Protein AF-A0AB36B0W1-F1 (afdb_monomer_lite)

Sequence (107 aa):
MTRNEVLDKQLSKYGKYGYTRLKISGLIKDGENHGFSYTMIYNGLRMALSNATGEHEYFSLQDMMEITGETQDELIARIEDSREELRKNGEDPDDYFVQVTPKELRS

Organism: Clostridium innocuum (NCBI:txid1522)

pLDDT: mean 92.64, std 7.9, range [53.16, 98.44]

Foldseek 3Di:
DDLVVLLVLCCVPCVVVVCDSVNLNVQSVVCVVVVHDSLLSSLVCCVVRCVVPVPDADADLVSVCSNPVDDSVVVVVVLVVVCVVCVVVVHHSCVPDPDDDPVVNSD

Secondary structure (DSSP, 8-state):
--HHHHHHHHHHHHGGGT--HHHHHHHHHHHHHTT--HHHHHHHHHHHHHHHHT------HHHHHHHH---HHHHHHHHHHHHHHHHHTT--GGGTS----TTGGG-

Structure (mmCIF, N/CA/C/O backbone):
data_AF-A0AB36B0W1-F1
#
_entry.id   AF-A0AB36B0W1-F1
#
loop_
_atom_site.group_PDB
_atom_site.id
_atom_site.type_symbol
_atom_site.label_atom_id
_atom_site.label_alt_id
_atom_site.label_comp_id
_atom_site.label_asym_id
_atom_site.label_entity_id
_atom_site.label_seq_id
_atom_site.pdbx_PDB_ins_code
_atom_site.Cartn_x
_atom_site.Cartn_y
_atom_site.Cartn_z
_atom_site.occupancy
_atom_site.B_iso_or_equiv
_atom_site.auth_seq_id
_atom_site.auth_comp_id
_atom_site.auth_asym_id
_atom_site.auth_atom_id
_atom_site.pdbx_PDB_model_num
ATOM 1 N N . MET A 1 1 ? 2.441 10.215 7.088 1.00 87.62 1 MET A N 1
ATOM 2 C CA . MET A 1 1 ? 1.060 9.823 7.444 1.00 87.62 1 MET A CA 1
ATOM 3 C C . MET A 1 1 ? 0.938 9.671 8.954 1.00 87.62 1 MET A C 1
ATOM 5 O O . MET A 1 1 ? 1.949 9.447 9.611 1.00 87.62 1 MET A O 1
ATOM 9 N N . THR A 1 2 ? -0.268 9.785 9.503 1.00 96.62 2 THR A N 1
ATOM 10 C CA . THR A 1 2 ? -0.590 9.508 10.910 1.00 96.62 2 THR A CA 1
ATOM 11 C C . THR A 1 2 ? -1.347 8.191 11.049 1.00 96.62 2 THR A C 1
ATOM 13 O O . THR A 1 2 ? -1.963 7.708 10.100 1.00 96.62 2 THR A O 1
ATOM 16 N N . ARG A 1 3 ? -1.376 7.640 12.264 1.00 97.19 3 ARG A N 1
ATOM 17 C CA . ARG A 1 3 ? -2.148 6.440 12.603 1.00 97.19 3 ARG A CA 1
ATOM 18 C C . ARG A 1 3 ? -3.606 6.489 12.140 1.00 97.19 3 ARG A C 1
ATOM 20 O O . ARG A 1 3 ? -4.114 5.521 11.579 1.00 97.19 3 ARG A O 1
ATOM 27 N N . ASN A 1 4 ? -4.278 7.615 12.390 1.00 97.69 4 ASN A N 1
ATOM 28 C CA . ASN A 1 4 ? -5.692 7.782 12.056 1.00 97.69 4 ASN A CA 1
ATOM 29 C C . ASN A 1 4 ? -5.895 7.883 10.544 1.00 97.69 4 ASN A C 1
ATOM 31 O O . ASN A 1 4 ? -6.824 7.276 10.029 1.00 97.69 4 ASN A O 1
ATOM 35 N N . GLU A 1 5 ? -4.983 8.545 9.825 1.00 97.12 5 GLU A N 1
ATOM 36 C CA . GLU A 1 5 ? -5.030 8.581 8.360 1.00 97.12 5 GLU A CA 1
ATOM 37 C C . GLU A 1 5 ? -4.922 7.180 7.752 1.00 97.12 5 GLU A C 1
ATOM 39 O O . GLU A 1 5 ? -5.666 6.868 6.827 1.00 97.12 5 GLU A O 1
ATOM 44 N N . VAL A 1 6 ? -4.032 6.323 8.270 1.00 96.75 6 VAL A N 1
ATOM 45 C CA . VAL A 1 6 ? -3.935 4.926 7.812 1.00 96.75 6 VAL A CA 1
ATOM 46 C C . VAL A 1 6 ? -5.242 4.190 8.094 1.00 96.75 6 VAL A C 1
ATOM 48 O O . VAL A 1 6 ? -5.816 3.580 7.196 1.00 96.75 6 VAL A O 1
ATOM 51 N N . LEU A 1 7 ? -5.740 4.270 9.327 1.00 98.06 7 LEU A N 1
ATOM 52 C CA . LEU A 1 7 ? -6.951 3.567 9.742 1.00 98.06 7 LEU A CA 1
ATOM 53 C C . LEU A 1 7 ? -8.175 3.978 8.918 1.00 98.06 7 LEU A C 1
ATOM 55 O O . LEU A 1 7 ? -8.904 3.109 8.442 1.00 98.06 7 LEU A O 1
ATOM 59 N N . ASP A 1 8 ? -8.391 5.278 8.735 1.00 97.56 8 ASP A N 1
ATOM 60 C CA . ASP A 1 8 ? -9.564 5.797 8.038 1.00 97.56 8 ASP A CA 1
ATOM 61 C C . ASP A 1 8 ? -9.504 5.493 6.534 1.00 97.56 8 ASP A C 1
ATOM 63 O O . ASP A 1 8 ? -10.509 5.062 5.966 1.00 97.56 8 ASP A O 1
ATOM 67 N N . LYS A 1 9 ? -8.327 5.607 5.899 1.00 95.56 9 LYS A N 1
ATOM 68 C CA . LYS A 1 9 ? -8.151 5.221 4.488 1.00 95.56 9 LYS A CA 1
ATOM 69 C C . LYS A 1 9 ? -8.386 3.725 4.269 1.00 95.56 9 LYS A C 1
ATOM 71 O O . LYS A 1 9 ? -9.161 3.355 3.388 1.00 95.56 9 LYS A O 1
ATOM 76 N N . GLN A 1 10 ? -7.793 2.868 5.103 1.00 96.25 10 GLN A N 1
ATOM 77 C CA . GLN A 1 10 ? -7.962 1.419 4.966 1.00 96.25 10 GLN A CA 1
ATOM 78 C C . GLN A 1 10 ? -9.400 0.982 5.254 1.00 96.25 10 GLN A C 1
ATOM 80 O O . GLN A 1 10 ? -9.921 0.11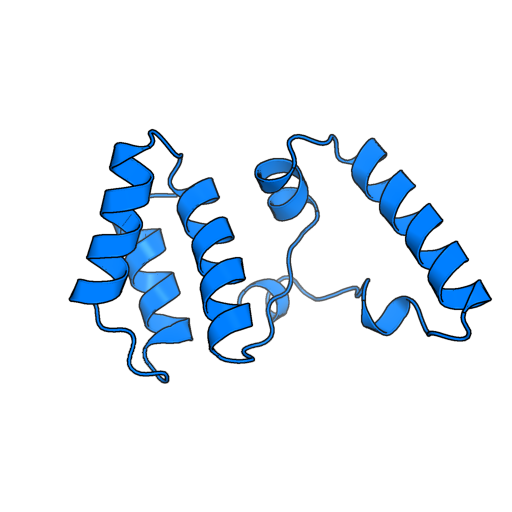0 4.561 1.00 96.25 10 GLN A O 1
ATOM 85 N N . LEU A 1 11 ? -10.077 1.601 6.226 1.00 96.88 11 LEU A N 1
ATOM 86 C CA . LEU A 1 11 ? -11.496 1.338 6.476 1.00 96.88 11 LEU A CA 1
ATOM 87 C C . LEU A 1 11 ? -12.378 1.772 5.312 1.00 96.88 11 LEU A C 1
ATOM 89 O O . LEU A 1 11 ? -13.278 1.027 4.934 1.00 96.88 11 LEU A O 1
ATOM 93 N N . SER A 1 12 ? -12.117 2.951 4.744 1.00 95.56 12 SER A N 1
ATOM 94 C CA . SER A 1 12 ? -12.887 3.465 3.613 1.00 95.56 12 SER A CA 1
ATOM 95 C C . SER A 1 12 ? -12.833 2.520 2.414 1.00 95.56 12 SER A C 1
ATOM 97 O O . SER A 1 12 ? -13.854 2.319 1.760 1.00 95.56 12 SER A O 1
ATOM 99 N N . LYS A 1 13 ? -11.665 1.932 2.127 1.00 94.38 13 LYS A N 1
ATOM 100 C CA . LYS A 1 13 ? -11.484 1.060 0.959 1.00 94.38 13 LYS A CA 1
ATOM 101 C C . LYS A 1 13 ? -11.878 -0.390 1.238 1.00 94.38 13 LYS A C 1
ATOM 103 O O . LYS A 1 13 ? -12.655 -0.977 0.488 1.00 94.38 13 LYS A O 1
ATOM 108 N N . TYR A 1 14 ? -11.411 -0.958 2.350 1.00 96.19 14 TYR A N 1
ATOM 109 C CA . TYR A 1 14 ? -11.544 -2.390 2.635 1.00 96.19 14 TYR A CA 1
ATOM 110 C C . TYR A 1 14 ? -12.698 -2.752 3.576 1.00 96.19 14 TYR A C 1
ATOM 112 O O . TYR A 1 14 ? -13.007 -3.933 3.746 1.00 96.19 14 TYR A O 1
ATOM 120 N N . GLY A 1 15 ? -13.389 -1.770 4.163 1.00 95.44 15 GLY A N 1
ATOM 121 C CA . GLY A 1 15 ? -14.526 -2.014 5.055 1.00 95.44 15 GLY A CA 1
ATOM 122 C C . GLY A 1 15 ? -15.647 -2.827 4.399 1.00 95.44 15 GLY A C 1
ATOM 123 O O . GLY A 1 15 ? -16.231 -3.697 5.047 1.00 95.44 15 GLY A O 1
ATOM 124 N N . LYS A 1 16 ? -15.878 -2.633 3.090 1.00 95.56 16 LYS A N 1
ATOM 125 C CA . LYS A 1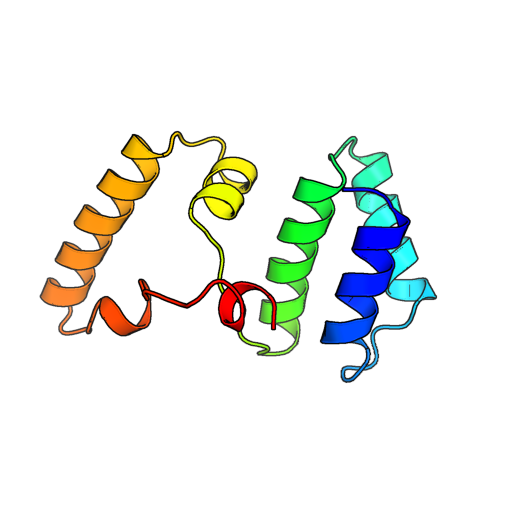 16 ? -16.850 -3.403 2.289 1.00 95.56 16 LYS A CA 1
ATOM 126 C C . LYS A 1 16 ? -16.561 -4.912 2.235 1.00 95.56 16 LYS A C 1
ATOM 128 O O . LYS A 1 16 ? -17.478 -5.687 1.996 1.00 95.56 16 LYS A O 1
ATOM 133 N N . TYR A 1 17 ? -15.327 -5.332 2.522 1.00 96.19 17 TYR A N 1
ATOM 134 C CA . TYR A 1 17 ? -14.915 -6.741 2.593 1.00 96.19 17 TYR A CA 1
ATOM 135 C C . TYR A 1 17 ? -14.951 -7.317 4.019 1.00 96.19 17 TYR A C 1
ATOM 137 O O . TYR A 1 17 ? -14.404 -8.387 4.277 1.00 96.19 17 TYR A O 1
ATOM 145 N N . GLY A 1 18 ? -15.557 -6.610 4.979 1.00 95.62 18 GLY A N 1
ATOM 146 C CA . GLY A 1 18 ? -15.667 -7.064 6.369 1.00 95.62 18 GLY A CA 1
ATOM 147 C C . GLY A 1 18 ? -14.450 -6.744 7.244 1.00 95.62 18 GLY A C 1
ATOM 148 O O . GLY A 1 18 ? -14.369 -7.214 8.382 1.00 95.62 18 GLY A O 1
ATOM 149 N N . TYR A 1 19 ? -13.504 -5.926 6.767 1.00 96.75 19 TYR A N 1
ATOM 150 C CA . TYR A 1 19 ? -12.417 -5.428 7.610 1.00 96.75 19 TYR A CA 1
ATOM 151 C C . TYR A 1 19 ? -12.937 -4.367 8.577 1.00 96.75 19 TYR A C 1
ATOM 153 O O . TYR A 1 19 ? -13.240 -3.234 8.211 1.00 96.75 19 TYR A O 1
ATOM 161 N N . THR A 1 20 ? -13.039 -4.750 9.847 1.00 97.81 20 THR A N 1
ATOM 162 C CA . THR A 1 20 ? -13.525 -3.869 10.908 1.00 97.81 20 THR A CA 1
ATOM 163 C C . THR A 1 20 ? -12.442 -2.905 11.387 1.00 97.81 20 THR A C 1
ATOM 165 O O . THR A 1 20 ? -11.241 -3.166 11.256 1.00 97.81 20 THR A O 1
ATOM 168 N N . ARG A 1 21 ? -12.865 -1.814 12.044 1.00 97.81 21 ARG A N 1
ATOM 169 C CA . ARG A 1 21 ? -11.949 -0.863 12.700 1.00 97.81 21 ARG A CA 1
ATOM 170 C C . ARG A 1 21 ? -11.020 -1.570 13.683 1.00 97.81 21 ARG A C 1
ATOM 172 O O . ARG A 1 21 ? -9.842 -1.238 13.736 1.00 97.81 21 ARG A O 1
ATOM 179 N N . LEU A 1 22 ? -11.532 -2.561 14.417 1.00 98.12 22 LEU A N 1
ATOM 180 C CA . LEU A 1 22 ? -10.736 -3.357 15.350 1.00 98.12 22 LEU A CA 1
ATOM 181 C C . LEU A 1 22 ? -9.644 -4.151 14.623 1.00 98.12 22 LEU A C 1
ATOM 183 O O . LEU A 1 22 ? -8.486 -4.084 15.026 1.00 98.12 22 LEU A O 1
ATOM 187 N N . LYS A 1 23 ? -9.991 -4.850 13.533 1.00 97.31 23 LYS A N 1
ATOM 188 C CA . LYS A 1 23 ? -9.033 -5.656 12.763 1.00 97.31 23 LYS A CA 1
ATOM 189 C C . LYS A 1 23 ? -7.933 -4.788 12.151 1.00 97.31 23 LYS A C 1
ATOM 191 O O . LYS A 1 23 ? -6.759 -5.076 12.349 1.00 97.31 23 LYS A O 1
ATOM 196 N N . ILE A 1 24 ? -8.298 -3.696 11.477 1.00 98.00 24 ILE A N 1
ATOM 197 C CA . ILE A 1 24 ? -7.318 -2.783 10.864 1.00 98.00 24 ILE A CA 1
ATOM 198 C C . ILE A 1 24 ? -6.459 -2.106 11.938 1.00 98.00 24 ILE A C 1
ATOM 200 O O . ILE A 1 24 ? -5.243 -2.036 11.794 1.00 98.00 24 ILE A O 1
ATOM 204 N N . SER A 1 25 ? -7.055 -1.662 13.048 1.00 98.19 25 SER A N 1
ATOM 205 C CA . SER A 1 25 ? -6.297 -1.084 14.161 1.00 98.19 25 SER A CA 1
ATOM 206 C C . SER A 1 25 ? -5.301 -2.076 14.772 1.00 98.19 25 SER A C 1
ATOM 208 O O . SER A 1 25 ? -4.247 -1.645 15.233 1.00 98.19 25 SER A O 1
ATOM 210 N N . GLY A 1 26 ? -5.628 -3.373 14.803 1.00 98.25 26 GLY A N 1
ATOM 211 C CA . GLY A 1 26 ? -4.707 -4.429 15.226 1.00 98.25 26 GLY A CA 1
ATOM 212 C C . GLY A 1 26 ? -3.507 -4.547 14.290 1.00 98.25 26 GLY A C 1
ATOM 213 O O . GLY A 1 26 ? -2.375 -4.480 14.748 1.00 98.25 26 GLY A O 1
ATOM 214 N N . LEU A 1 27 ? -3.749 -4.593 12.978 1.00 97.75 27 LEU A N 1
ATOM 215 C CA . LEU A 1 27 ? -2.678 -4.667 11.978 1.00 97.75 27 LEU A CA 1
ATOM 216 C C . LEU A 1 27 ? -1.763 -3.430 11.993 1.00 97.75 27 LEU A C 1
ATOM 218 O O . LEU A 1 27 ? -0.549 -3.553 11.854 1.00 97.75 27 LEU A O 1
ATOM 222 N N . ILE A 1 28 ? -2.328 -2.235 12.201 1.00 98.25 28 ILE A N 1
ATOM 223 C CA . ILE A 1 28 ? -1.533 -1.009 12.366 1.00 98.25 28 ILE A CA 1
ATOM 224 C C . ILE A 1 28 ? -0.649 -1.114 13.611 1.00 98.25 28 ILE A C 1
ATOM 226 O O . ILE A 1 28 ? 0.535 -0.801 13.539 1.00 98.25 28 ILE A O 1
ATOM 230 N N . LYS A 1 29 ? -1.202 -1.600 14.730 1.00 98.44 29 LYS A N 1
ATOM 231 C CA . LYS A 1 29 ? -0.447 -1.800 15.971 1.00 98.44 29 LYS A CA 1
ATOM 232 C C . LYS A 1 29 ? 0.695 -2.803 15.792 1.00 98.44 29 LYS A C 1
ATOM 234 O O . LYS A 1 29 ? 1.777 -2.589 16.326 1.00 98.44 29 LYS A O 1
ATOM 239 N N . ASP A 1 30 ? 0.486 -3.868 15.026 1.00 97.88 30 ASP A N 1
ATOM 240 C CA . ASP A 1 30 ? 1.553 -4.824 14.724 1.00 97.88 30 ASP A CA 1
ATOM 241 C C . ASP A 1 30 ? 2.679 -4.168 13.918 1.00 97.88 30 ASP A C 1
ATOM 243 O O . ASP A 1 30 ? 3.849 -4.384 14.220 1.00 97.88 30 ASP A O 1
ATOM 247 N N . GLY A 1 31 ? 2.353 -3.308 12.950 1.00 96.62 31 GLY A N 1
ATOM 248 C CA . GLY A 1 31 ? 3.350 -2.510 12.234 1.00 96.62 31 GLY A CA 1
ATOM 249 C C . GLY A 1 31 ? 4.106 -1.527 13.138 1.00 96.62 31 GLY A C 1
ATOM 250 O O . GLY A 1 31 ? 5.330 -1.437 13.057 1.00 96.62 31 GLY A O 1
ATOM 251 N N . GLU A 1 32 ? 3.397 -0.845 14.044 1.00 97.56 32 GLU A N 1
ATOM 252 C CA . GLU A 1 32 ? 3.994 0.033 15.064 1.00 97.56 32 GLU A CA 1
ATOM 253 C C . GLU A 1 32 ? 4.991 -0.744 15.945 1.00 97.56 32 GLU A C 1
ATOM 255 O O . GLU A 1 32 ? 6.097 -0.267 16.194 1.00 97.56 32 GLU A O 1
ATOM 260 N N . ASN A 1 33 ? 4.640 -1.965 16.365 1.00 98.19 33 ASN A N 1
ATOM 261 C CA . ASN A 1 33 ? 5.502 -2.823 17.186 1.00 98.19 33 ASN A CA 1
ATOM 262 C C . ASN A 1 33 ? 6.784 -3.268 16.459 1.00 98.19 33 ASN A C 1
ATOM 264 O O . ASN A 1 33 ? 7.791 -3.526 17.115 1.00 98.19 33 ASN A O 1
ATOM 268 N N . HIS A 1 34 ? 6.764 -3.341 15.125 1.00 95.69 34 HIS A N 1
ATOM 269 C CA . HIS A 1 34 ? 7.951 -3.607 14.303 1.00 95.69 34 HIS A CA 1
ATOM 270 C C . HIS A 1 34 ? 8.759 -2.337 13.982 1.00 95.69 34 HIS A C 1
ATOM 272 O O . HIS A 1 34 ? 9.768 -2.411 13.285 1.00 95.69 34 HIS A O 1
ATOM 278 N N . GLY A 1 35 ? 8.341 -1.170 14.486 1.00 95.62 35 GLY A N 1
ATOM 279 C CA . GLY A 1 35 ? 9.019 0.103 14.248 1.00 95.62 35 GLY A CA 1
ATOM 280 C C . GLY A 1 35 ? 8.795 0.671 12.846 1.00 95.62 35 GLY A C 1
ATOM 281 O O . GLY A 1 35 ? 9.548 1.544 12.414 1.00 95.62 35 GLY A O 1
ATOM 282 N N . PHE A 1 36 ? 7.780 0.196 12.120 1.00 93.88 36 PHE A N 1
ATOM 283 C CA . PHE A 1 36 ? 7.490 0.690 10.780 1.00 93.88 36 PHE A CA 1
ATOM 284 C C . PHE A 1 36 ? 6.879 2.090 10.813 1.00 93.88 36 PHE A C 1
ATOM 286 O O . PHE A 1 36 ? 6.081 2.440 11.686 1.00 93.88 36 PHE A O 1
ATOM 293 N N . SER A 1 37 ? 7.227 2.898 9.812 1.00 93.19 37 SER A N 1
ATOM 294 C CA . SER A 1 37 ? 6.581 4.191 9.602 1.00 93.19 37 SER A CA 1
ATOM 295 C C . SER A 1 37 ? 5.120 3.990 9.190 1.00 93.19 37 SER A C 1
ATOM 297 O O . SER A 1 37 ? 4.769 3.001 8.546 1.00 93.19 37 SER A O 1
ATOM 299 N N . TYR A 1 38 ? 4.246 4.954 9.487 1.00 94.69 38 TYR A N 1
ATOM 300 C CA . TYR A 1 38 ? 2.842 4.858 9.070 1.00 94.69 38 TYR A CA 1
ATOM 301 C C . TYR A 1 38 ? 2.657 4.773 7.553 1.00 94.69 38 TYR A C 1
ATOM 303 O O . TYR A 1 38 ? 1.672 4.193 7.108 1.00 94.69 38 TYR A O 1
ATOM 311 N N . THR A 1 39 ? 3.577 5.325 6.759 1.00 92.12 39 THR A N 1
ATOM 312 C CA . THR A 1 39 ? 3.501 5.192 5.299 1.00 92.12 39 THR A CA 1
ATOM 313 C C . THR A 1 39 ? 3.845 3.767 4.857 1.00 92.12 39 THR A C 1
ATOM 315 O O . THR A 1 39 ? 3.105 3.182 4.070 1.00 92.12 39 THR A O 1
ATOM 318 N N . MET A 1 40 ? 4.863 3.142 5.462 1.00 91.75 40 MET A N 1
ATOM 319 C CA . MET A 1 40 ? 5.190 1.732 5.215 1.00 91.75 40 MET A CA 1
ATOM 320 C C . MET A 1 40 ? 4.054 0.801 5.660 1.00 91.75 40 MET A C 1
ATOM 322 O O . MET A 1 40 ? 3.681 -0.113 4.929 1.00 91.75 40 MET A O 1
ATOM 326 N N . ILE A 1 41 ? 3.443 1.071 6.819 1.00 95.56 41 ILE A N 1
ATOM 327 C CA . ILE A 1 41 ? 2.260 0.339 7.292 1.00 95.56 41 ILE A CA 1
ATOM 328 C C . ILE A 1 41 ? 1.108 0.493 6.293 1.00 95.56 41 ILE A C 1
ATOM 330 O O . ILE A 1 41 ? 0.485 -0.494 5.920 1.00 95.56 41 ILE A O 1
ATOM 334 N N . TYR A 1 42 ? 0.824 1.712 5.832 1.00 95.12 42 TYR A N 1
ATOM 335 C CA . TYR A 1 42 ? -0.231 1.963 4.851 1.00 95.12 42 TYR A CA 1
ATOM 336 C C . TYR A 1 42 ? -0.019 1.166 3.560 1.00 95.12 42 TYR A C 1
ATOM 338 O O . TYR A 1 42 ? -0.921 0.442 3.139 1.00 95.12 42 TYR A O 1
ATOM 346 N N . ASN A 1 43 ? 1.177 1.238 2.976 1.00 93.94 43 ASN A N 1
ATOM 347 C CA . ASN A 1 43 ? 1.496 0.552 1.728 1.00 93.94 43 ASN A CA 1
ATOM 348 C C . ASN A 1 43 ? 1.525 -0.977 1.886 1.00 93.94 43 ASN A C 1
ATOM 350 O O . ASN A 1 43 ? 0.927 -1.682 1.073 1.00 93.94 43 ASN A O 1
ATOM 354 N N . GLY A 1 44 ? 2.090 -1.495 2.979 1.00 93.75 44 GLY A N 1
ATOM 355 C CA . GLY A 1 44 ? 2.064 -2.929 3.279 1.00 93.75 44 GLY A CA 1
ATOM 356 C C . GLY A 1 44 ? 0.644 -3.469 3.473 1.00 93.75 44 GLY A C 1
ATOM 357 O O . GLY A 1 44 ? 0.313 -4.547 2.979 1.00 93.75 44 GLY A O 1
ATOM 358 N N . LEU A 1 45 ? -0.237 -2.703 4.128 1.00 95.31 45 LEU A N 1
ATOM 359 C CA . LEU A 1 45 ? -1.643 -3.085 4.254 1.00 95.31 45 LEU A CA 1
ATOM 360 C C . LEU A 1 45 ? -2.366 -3.045 2.910 1.00 95.31 45 LEU A C 1
ATOM 362 O O . LEU A 1 45 ? -3.150 -3.947 2.648 1.00 95.31 45 LEU A O 1
ATOM 366 N N . ARG A 1 46 ? -2.118 -2.053 2.048 1.00 95.12 46 ARG A N 1
ATOM 367 C CA . ARG A 1 46 ? -2.697 -2.043 0.694 1.00 95.12 46 ARG A CA 1
ATOM 368 C C . ARG A 1 46 ? -2.324 -3.308 -0.070 1.00 95.12 46 ARG A C 1
ATOM 370 O O . ARG A 1 46 ? -3.224 -3.981 -0.545 1.00 95.12 46 ARG A O 1
ATOM 377 N N . MET A 1 47 ? -1.043 -3.684 -0.087 1.00 92.62 47 MET A N 1
ATOM 378 C CA . MET A 1 47 ? -0.577 -4.912 -0.747 1.00 92.62 47 MET A CA 1
ATOM 379 C C . MET A 1 47 ? -1.213 -6.183 -0.167 1.00 92.62 47 MET A C 1
ATOM 381 O O . MET A 1 47 ? -1.680 -7.049 -0.902 1.00 92.62 47 MET A O 1
ATOM 385 N N . ALA A 1 48 ? -1.229 -6.320 1.162 1.00 94.19 48 ALA A N 1
ATOM 386 C CA . ALA A 1 48 ? -1.745 -7.526 1.802 1.00 94.19 48 ALA A CA 1
ATOM 387 C C . ALA A 1 48 ? -3.265 -7.667 1.628 1.00 94.19 48 ALA A C 1
ATOM 389 O O . ALA A 1 48 ? -3.773 -8.769 1.412 1.00 94.19 48 ALA A O 1
ATOM 390 N N . LEU A 1 49 ? -3.998 -6.557 1.737 1.00 95.50 49 LEU A N 1
ATOM 391 C CA . LEU A 1 49 ? -5.454 -6.549 1.653 1.00 95.50 49 LEU A CA 1
ATOM 392 C C . LEU A 1 49 ? -5.948 -6.647 0.208 1.00 95.50 49 LEU A C 1
ATOM 394 O O . LEU A 1 49 ? -6.926 -7.358 -0.025 1.00 95.50 49 LEU A O 1
ATOM 398 N N . SER A 1 50 ? -5.275 -6.015 -0.758 1.00 94.38 50 SER A N 1
ATOM 399 C CA . SER A 1 50 ? -5.590 -6.169 -2.183 1.00 94.38 50 SER A CA 1
ATOM 400 C C . SER A 1 50 ? -5.437 -7.620 -2.619 1.00 94.38 50 SER A C 1
ATOM 402 O O . SER A 1 50 ? -6.385 -8.210 -3.130 1.00 94.38 50 SER A O 1
ATOM 404 N N . ASN A 1 51 ? -4.312 -8.251 -2.274 1.00 93.38 51 ASN A N 1
ATOM 405 C CA . ASN A 1 51 ? -4.070 -9.661 -2.563 1.00 93.38 51 ASN A CA 1
ATOM 406 C C . ASN A 1 51 ? -5.113 -10.585 -1.908 1.00 93.38 51 ASN A C 1
ATOM 408 O O . ASN A 1 51 ? -5.559 -11.554 -2.514 1.00 93.38 51 ASN A O 1
ATOM 412 N N . ALA A 1 52 ? -5.539 -10.281 -0.677 1.00 95.19 52 ALA A N 1
ATOM 413 C CA . ALA A 1 52 ? -6.535 -11.086 0.032 1.00 95.19 52 ALA A CA 1
ATOM 414 C C . ALA A 1 52 ? -7.971 -10.924 -0.502 1.00 95.19 52 ALA A C 1
ATOM 416 O O . ALA A 1 52 ? -8.799 -11.807 -0.285 1.00 95.19 52 ALA A O 1
ATOM 417 N N . THR A 1 53 ? -8.289 -9.796 -1.142 1.00 95.00 53 THR A N 1
ATOM 418 C CA . THR A 1 53 ? -9.663 -9.451 -1.555 1.00 95.00 53 THR A CA 1
ATOM 419 C C . THR A 1 53 ? -9.875 -9.453 -3.065 1.00 95.00 53 THR A C 1
ATOM 421 O O . THR A 1 53 ? -11.020 -9.472 -3.508 1.00 95.00 53 THR A O 1
ATOM 424 N N . GLY A 1 54 ? -8.798 -9.430 -3.851 1.00 92.81 54 GLY A N 1
ATOM 425 C CA . GLY A 1 54 ? -8.844 -9.175 -5.288 1.00 92.81 54 GLY A CA 1
ATOM 426 C C . GLY A 1 54 ? -9.108 -7.707 -5.644 1.00 92.81 54 GLY A C 1
ATOM 427 O O . GLY A 1 54 ? -9.320 -7.406 -6.816 1.00 92.81 54 GLY A O 1
ATOM 428 N N . GLU A 1 55 ? -9.119 -6.790 -4.667 1.00 91.62 55 GLU A N 1
ATOM 429 C CA . GLU A 1 55 ? -9.217 -5.352 -4.936 1.00 91.62 55 GLU A CA 1
ATOM 430 C C . GLU A 1 55 ? -7.993 -4.890 -5.728 1.00 91.62 55 GLU A C 1
ATOM 432 O O . GLU A 1 55 ? -6.861 -5.236 -5.394 1.00 91.62 55 GLU A O 1
ATOM 437 N N . HIS A 1 56 ? -8.210 -4.083 -6.762 1.00 88.75 56 HIS A N 1
ATOM 438 C CA . HIS A 1 56 ? -7.111 -3.538 -7.545 1.00 88.75 56 HIS A CA 1
ATOM 439 C C . HIS A 1 56 ? -6.461 -2.345 -6.822 1.00 88.75 56 HIS A C 1
ATOM 441 O O . HIS A 1 56 ? -7.138 -1.479 -6.259 1.00 88.75 56 HIS A O 1
ATOM 447 N N . GLU A 1 57 ? -5.130 -2.288 -6.836 1.00 90.56 57 GLU A N 1
ATOM 448 C CA . GLU A 1 57 ? -4.345 -1.202 -6.247 1.00 90.56 57 GLU A CA 1
ATOM 449 C C . GLU A 1 57 ? -3.283 -0.734 -7.237 1.00 90.56 57 GLU A C 1
ATOM 451 O O . GLU A 1 57 ? -2.538 -1.543 -7.785 1.00 90.56 57 GLU A O 1
ATOM 456 N N . TYR A 1 58 ? -3.171 0.584 -7.393 1.00 90.31 58 TYR A N 1
ATOM 457 C CA . TYR A 1 58 ? -2.071 1.213 -8.116 1.00 90.31 58 TYR A CA 1
ATOM 458 C C . TYR A 1 58 ? -1.024 1.722 -7.135 1.00 90.31 58 TYR A C 1
ATOM 460 O O . TYR A 1 58 ? -1.351 2.442 -6.192 1.00 90.31 58 TYR A O 1
ATOM 468 N N . PHE A 1 59 ? 0.242 1.412 -7.377 1.00 90.38 59 PHE A N 1
ATOM 469 C CA . PHE A 1 59 ? 1.352 1.947 -6.596 1.00 90.38 59 PHE A CA 1
ATOM 470 C C . PHE A 1 59 ? 2.113 2.951 -7.447 1.00 90.38 59 PHE A C 1
ATOM 472 O O . PHE A 1 59 ? 2.526 2.653 -8.565 1.00 90.38 59 PHE A O 1
ATOM 479 N N . SER A 1 60 ? 2.267 4.166 -6.926 1.00 91.00 60 SER A N 1
ATOM 480 C CA . SER A 1 60 ? 3.094 5.170 -7.586 1.00 91.00 60 SER A CA 1
ATOM 481 C C . SER A 1 60 ? 4.572 4.805 -7.478 1.00 91.00 60 SER A C 1
ATOM 483 O O . SER A 1 60 ? 4.963 4.019 -6.615 1.00 91.00 60 SER A O 1
ATOM 485 N N . LEU A 1 61 ? 5.419 5.440 -8.294 1.00 91.19 61 LEU A N 1
ATOM 486 C CA . LEU A 1 61 ? 6.872 5.325 -8.136 1.00 91.19 61 LEU A CA 1
ATOM 487 C C . LEU A 1 61 ? 7.304 5.669 -6.709 1.00 91.19 61 LEU A C 1
ATOM 489 O O . LEU A 1 61 ? 8.102 4.946 -6.133 1.00 91.19 61 LEU A O 1
ATOM 493 N N . GLN A 1 62 ? 6.721 6.708 -6.106 1.00 89.56 62 GLN A N 1
ATOM 494 C CA . GLN A 1 62 ? 7.031 7.083 -4.729 1.00 89.56 62 GLN A CA 1
ATOM 495 C C . GLN A 1 62 ? 6.658 5.982 -3.726 1.00 89.56 62 GLN A C 1
ATOM 497 O O . GLN A 1 62 ? 7.455 5.682 -2.842 1.00 89.56 62 GLN A O 1
ATOM 502 N N . ASP A 1 63 ? 5.492 5.345 -3.882 1.00 90.75 63 ASP A N 1
ATOM 503 C CA . ASP A 1 63 ? 5.119 4.204 -3.037 1.00 90.75 63 ASP A CA 1
ATOM 504 C C . ASP A 1 63 ? 6.130 3.062 -3.191 1.00 90.75 63 ASP A C 1
ATOM 506 O O . ASP A 1 63 ? 6.574 2.484 -2.202 1.00 90.75 63 ASP A O 1
ATOM 510 N N . MET A 1 64 ? 6.532 2.765 -4.430 1.00 91.00 64 MET A N 1
ATOM 511 C CA . MET A 1 64 ? 7.502 1.713 -4.721 1.00 91.00 64 MET A CA 1
ATOM 512 C C . MET A 1 64 ? 8.886 2.029 -4.156 1.00 91.00 64 MET A C 1
ATOM 514 O O . MET A 1 64 ? 9.513 1.126 -3.608 1.00 91.00 64 MET A O 1
ATOM 518 N N . MET A 1 65 ? 9.341 3.284 -4.206 1.00 91.31 65 MET A N 1
ATOM 519 C CA . MET A 1 65 ? 10.601 3.710 -3.580 1.00 91.31 65 MET A CA 1
ATOM 520 C C . MET A 1 65 ? 10.569 3.459 -2.073 1.00 91.31 65 MET A C 1
ATOM 522 O O . MET A 1 65 ? 11.524 2.943 -1.504 1.00 91.31 65 MET A O 1
ATOM 526 N N . GLU A 1 66 ? 9.453 3.771 -1.414 1.00 8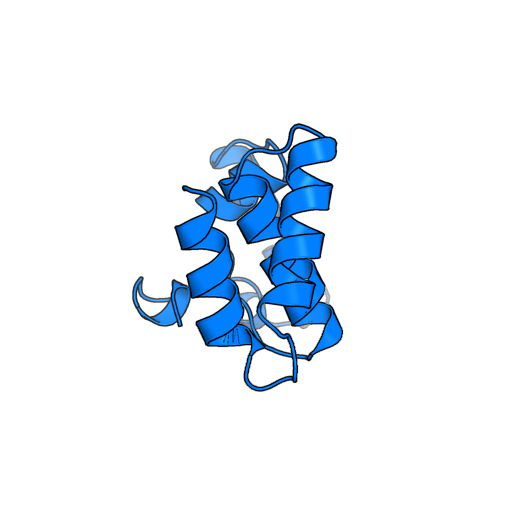6.69 66 GLU A N 1
ATOM 527 C CA . GLU A 1 66 ? 9.311 3.536 0.024 1.00 86.69 66 GLU A CA 1
ATOM 528 C C . GLU A 1 66 ? 9.236 2.047 0.387 1.00 86.69 66 GLU A C 1
ATOM 530 O O . GLU A 1 66 ? 9.738 1.648 1.436 1.00 86.69 66 GLU A O 1
ATOM 535 N N . ILE A 1 67 ? 8.612 1.225 -0.462 1.00 86.12 67 ILE A N 1
ATOM 536 C CA . ILE A 1 67 ? 8.488 -0.225 -0.247 1.00 86.12 67 ILE A CA 1
ATOM 537 C C . ILE A 1 67 ? 9.834 -0.929 -0.445 1.00 86.12 67 ILE A C 1
ATOM 539 O O . ILE A 1 67 ? 10.184 -1.827 0.320 1.00 86.12 67 ILE A O 1
ATOM 543 N N . THR A 1 68 ? 10.562 -0.556 -1.493 1.00 88.19 68 THR A N 1
ATOM 544 C CA . THR A 1 68 ? 11.748 -1.286 -1.967 1.00 88.19 68 THR A CA 1
ATOM 545 C C . THR A 1 68 ? 13.061 -0.698 -1.461 1.00 88.19 68 THR A C 1
ATOM 547 O O . THR A 1 68 ? 14.061 -1.409 -1.391 1.00 88.19 68 THR A O 1
ATOM 550 N N . GLY A 1 69 ? 13.068 0.586 -1.097 1.00 89.12 69 GLY A N 1
ATOM 551 C CA . GLY A 1 69 ? 14.282 1.347 -0.808 1.00 89.12 69 GLY A CA 1
ATOM 552 C C . GLY A 1 69 ? 15.060 1.774 -2.057 1.00 89.12 69 GLY A C 1
ATOM 553 O O . GLY A 1 69 ? 16.114 2.391 -1.915 1.00 89.12 69 GLY A O 1
ATOM 554 N N . GLU A 1 70 ? 14.564 1.460 -3.256 1.00 94.19 70 GLU A N 1
ATOM 555 C CA . GLU A 1 70 ? 15.188 1.837 -4.524 1.00 94.19 70 GLU A CA 1
ATOM 556 C C . GLU A 1 70 ? 14.999 3.331 -4.815 1.00 94.19 70 GLU A C 1
ATOM 558 O O . GLU A 1 70 ? 14.020 3.972 -4.414 1.00 94.19 70 GLU A O 1
ATOM 563 N N . THR A 1 71 ? 15.947 3.897 -5.552 1.00 96.00 71 THR A N 1
ATOM 564 C CA . THR A 1 71 ? 15.839 5.243 -6.110 1.00 96.00 71 THR A CA 1
ATOM 565 C C . THR A 1 71 ? 14.846 5.274 -7.273 1.00 96.00 71 THR A C 1
ATOM 567 O O . THR A 1 71 ? 14.498 4.251 -7.865 1.00 96.00 71 THR A O 1
ATOM 570 N N . GLN A 1 72 ? 14.394 6.475 -7.640 1.00 95.31 72 GLN A N 1
ATOM 571 C CA . GLN A 1 72 ? 13.492 6.636 -8.779 1.00 95.31 72 GLN A CA 1
ATOM 572 C C . GLN A 1 72 ? 14.118 6.110 -10.082 1.00 95.31 72 GLN A C 1
ATOM 574 O O . GLN A 1 72 ? 13.428 5.458 -10.861 1.00 95.31 72 GLN A O 1
ATOM 579 N N . ASP A 1 73 ? 15.410 6.364 -10.302 1.00 96.75 73 ASP A N 1
ATOM 580 C CA . ASP A 1 73 ? 16.114 5.947 -11.519 1.00 96.75 73 ASP A CA 1
ATOM 581 C C . ASP A 1 73 ? 16.256 4.419 -11.596 1.00 96.75 73 ASP A C 1
ATOM 583 O O . ASP A 1 73 ? 16.030 3.841 -12.657 1.00 96.75 73 ASP A O 1
ATOM 587 N N . GLU A 1 74 ? 16.545 3.752 -10.473 1.00 97.31 74 GLU A N 1
ATOM 588 C CA . GLU A 1 74 ? 16.584 2.283 -10.393 1.00 97.31 74 GLU A CA 1
ATOM 589 C C . GLU A 1 74 ? 15.215 1.664 -10.698 1.00 97.31 74 GLU A C 1
ATOM 591 O O . GLU A 1 74 ? 15.119 0.707 -11.466 1.00 97.31 74 GLU A O 1
ATOM 596 N N . LEU A 1 75 ? 14.138 2.243 -10.158 1.00 96.25 75 LEU A N 1
ATOM 597 C CA . LEU A 1 75 ? 12.783 1.779 -10.450 1.00 96.25 75 LEU A CA 1
ATOM 598 C C . LEU A 1 75 ? 12.404 1.971 -11.915 1.00 96.25 75 LEU A C 1
ATOM 600 O O . LEU A 1 75 ? 11.802 1.073 -12.497 1.00 96.25 75 LEU A O 1
ATOM 604 N N . ILE A 1 76 ? 12.744 3.117 -12.510 1.00 95.69 76 ILE A N 1
ATOM 605 C CA . ILE A 1 76 ? 12.481 3.380 -13.929 1.00 95.69 76 ILE A CA 1
ATOM 606 C C . ILE A 1 76 ? 13.251 2.384 -14.797 1.00 95.69 76 ILE A C 1
ATOM 608 O O . ILE A 1 76 ? 12.655 1.786 -15.689 1.00 95.69 76 ILE A O 1
ATOM 612 N N . ALA A 1 77 ? 14.534 2.151 -14.507 1.00 96.38 77 ALA A N 1
ATOM 613 C CA . ALA A 1 77 ? 15.332 1.158 -15.221 1.00 96.38 77 ALA A CA 1
ATOM 614 C C . ALA A 1 77 ? 14.696 -0.239 -15.132 1.00 96.38 77 ALA A C 1
ATOM 616 O O . ALA A 1 77 ? 14.476 -0.884 -16.155 1.00 96.38 77 ALA A O 1
ATOM 617 N N . ARG A 1 78 ? 14.284 -0.666 -13.931 1.00 95.56 78 ARG A N 1
ATOM 618 C CA . ARG A 1 78 ? 13.608 -1.956 -13.742 1.00 95.56 78 ARG A CA 1
ATOM 619 C C . ARG A 1 78 ? 12.268 -2.043 -14.475 1.00 95.56 78 ARG A C 1
ATOM 621 O O . ARG A 1 78 ? 11.904 -3.122 -14.945 1.00 95.56 78 ARG A O 1
ATOM 628 N N . ILE A 1 79 ? 11.511 -0.947 -14.550 1.00 95.38 79 ILE A N 1
ATOM 629 C CA . ILE A 1 79 ? 10.261 -0.893 -15.318 1.00 95.38 79 ILE A CA 1
ATOM 630 C C . ILE A 1 79 ? 10.558 -1.101 -16.801 1.00 95.38 79 ILE A C 1
ATOM 632 O O . ILE A 1 79 ? 9.900 -1.933 -17.416 1.00 95.38 79 ILE A O 1
ATOM 636 N N . GLU A 1 80 ? 11.546 -0.413 -17.371 1.00 95.81 80 GLU A N 1
ATOM 637 C CA . GLU A 1 80 ? 11.906 -0.588 -18.784 1.00 95.81 80 GLU A CA 1
ATOM 638 C C . GLU A 1 80 ? 12.370 -2.019 -19.091 1.00 95.81 80 GLU A C 1
ATOM 640 O O . GLU A 1 80 ? 11.865 -2.623 -20.041 1.00 95.81 80 GLU A O 1
ATOM 645 N N . ASP A 1 81 ? 13.212 -2.607 -18.235 1.00 96.62 81 ASP A N 1
ATOM 646 C CA . ASP A 1 81 ? 13.624 -4.012 -18.357 1.00 96.62 81 ASP A CA 1
ATOM 647 C C . ASP A 1 81 ? 12.405 -4.953 -18.314 1.00 96.62 81 ASP A C 1
ATOM 649 O O . ASP A 1 81 ? 12.245 -5.839 -19.155 1.00 96.62 81 ASP A O 1
ATOM 653 N N . SER A 1 82 ? 11.480 -4.720 -17.376 1.00 95.69 82 SER A N 1
ATOM 654 C CA . SER A 1 82 ? 10.247 -5.512 -17.253 1.00 95.69 82 SER A CA 1
ATOM 655 C C . SER A 1 82 ? 9.341 -5.358 -18.478 1.00 95.69 82 SER A C 1
ATOM 657 O O . SER A 1 82 ? 8.736 -6.331 -18.927 1.00 95.69 82 SER A O 1
ATOM 659 N N . ARG A 1 83 ? 9.251 -4.150 -19.051 1.00 96.69 83 ARG A N 1
ATOM 660 C CA . ARG A 1 83 ? 8.483 -3.889 -20.278 1.00 96.69 83 ARG A CA 1
ATOM 661 C C . ARG A 1 83 ? 9.071 -4.642 -21.470 1.00 96.69 83 ARG A C 1
ATOM 663 O O . ARG A 1 83 ? 8.309 -5.096 -22.322 1.00 96.69 83 ARG A O 1
ATOM 670 N N . GLU A 1 84 ? 10.391 -4.775 -21.565 1.00 96.75 84 GLU A N 1
ATOM 671 C CA . GLU A 1 84 ? 11.028 -5.572 -22.619 1.00 96.75 84 GLU A CA 1
ATOM 672 C C . GLU A 1 84 ? 10.709 -7.068 -22.472 1.00 96.75 84 GLU A C 1
ATOM 674 O O . GLU A 1 84 ? 10.306 -7.709 -23.446 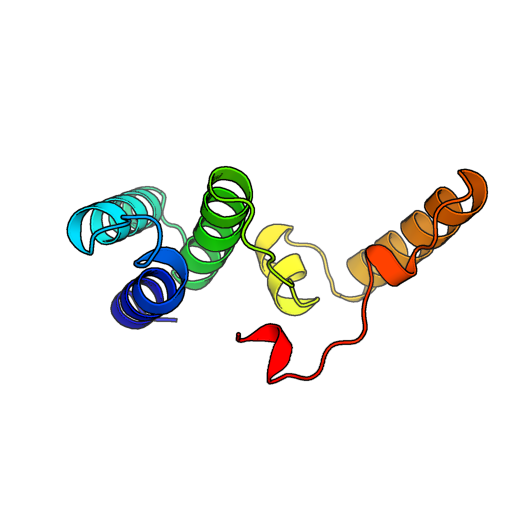1.00 96.75 84 GLU A O 1
ATOM 679 N N . GLU A 1 85 ? 10.819 -7.612 -21.259 1.00 96.81 85 GLU A N 1
ATOM 680 C CA . GLU A 1 85 ? 10.547 -9.029 -20.985 1.00 96.81 85 GLU A CA 1
ATOM 681 C C . GLU A 1 85 ? 9.077 -9.408 -21.217 1.00 96.81 85 GLU A C 1
ATOM 683 O O . GLU A 1 85 ? 8.794 -10.429 -21.846 1.00 96.81 85 GLU A O 1
ATOM 688 N N . LEU A 1 86 ? 8.131 -8.559 -20.807 1.00 96.94 86 LEU A N 1
ATOM 689 C CA . LEU A 1 86 ? 6.703 -8.769 -21.077 1.00 96.94 86 LEU A CA 1
ATOM 690 C C . LEU A 1 86 ? 6.422 -8.838 -22.585 1.00 96.94 86 LEU A C 1
ATOM 692 O O . LEU A 1 86 ? 5.770 -9.773 -23.051 1.00 96.94 86 LEU A O 1
ATOM 696 N N . ARG A 1 87 ? 7.010 -7.929 -23.377 1.00 95.88 87 ARG A N 1
ATOM 697 C CA . ARG A 1 87 ? 6.872 -7.962 -24.844 1.00 95.88 87 ARG A CA 1
ATOM 698 C C . ARG A 1 87 ? 7.460 -9.230 -25.456 1.00 95.88 87 ARG A C 1
ATOM 700 O O . ARG A 1 87 ? 6.869 -9.772 -26.388 1.00 95.88 87 ARG A O 1
ATOM 707 N N . LYS A 1 88 ? 8.597 -9.723 -24.949 1.00 96.81 88 LYS A N 1
ATOM 708 C CA . LYS A 1 88 ? 9.196 -10.996 -25.401 1.00 96.81 88 LYS A CA 1
ATOM 709 C C . LYS A 1 88 ? 8.278 -12.188 -25.131 1.00 96.81 88 LYS A C 1
ATOM 711 O O . LYS A 1 88 ? 8.234 -13.108 -25.946 1.00 96.81 88 LYS A O 1
ATOM 716 N N . ASN A 1 89 ? 7.519 -12.142 -24.040 1.00 96.12 89 ASN A N 1
ATOM 717 C CA . ASN A 1 89 ? 6.540 -13.165 -23.675 1.00 96.12 89 ASN A CA 1
ATOM 718 C C . ASN A 1 89 ? 5.185 -13.003 -24.390 1.00 96.12 89 ASN A C 1
ATOM 720 O O . ASN A 1 89 ? 4.304 -13.844 -24.224 1.00 96.12 89 ASN A O 1
ATOM 724 N N . GLY A 1 90 ? 5.024 -11.965 -25.220 1.00 96.19 90 GLY A N 1
ATOM 725 C CA . GLY A 1 90 ? 3.780 -11.676 -25.937 1.0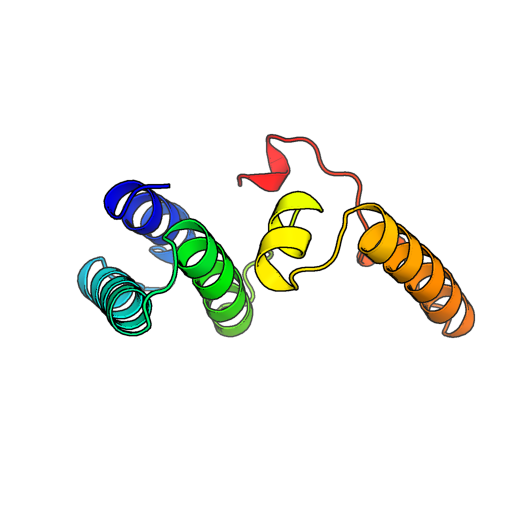0 96.19 90 GLY A CA 1
ATOM 726 C C . GLY A 1 90 ? 2.706 -11.000 -25.080 1.00 96.19 90 GLY A C 1
ATOM 727 O O . GLY A 1 90 ? 1.542 -10.996 -25.474 1.00 96.19 90 GLY A O 1
ATOM 728 N N . GLU A 1 91 ? 3.085 -10.445 -23.929 1.00 97.06 91 GLU A N 1
ATOM 729 C CA . GLU A 1 91 ? 2.213 -9.673 -23.040 1.00 97.06 91 GLU A CA 1
ATOM 730 C C . GLU A 1 91 ? 2.316 -8.169 -23.340 1.00 97.06 91 GLU A C 1
ATOM 732 O O . GLU A 1 91 ? 3.356 -7.688 -23.803 1.00 97.06 91 GLU A O 1
ATOM 737 N N . ASP A 1 92 ? 1.245 -7.416 -23.065 1.00 95.31 92 ASP A N 1
ATOM 738 C CA . ASP A 1 92 ? 1.250 -5.956 -23.175 1.00 95.31 92 ASP A CA 1
ATOM 739 C C . ASP A 1 92 ? 1.739 -5.330 -21.856 1.00 95.31 92 ASP A C 1
ATOM 741 O O . ASP A 1 92 ? 1.076 -5.457 -20.824 1.00 95.31 92 ASP A O 1
ATOM 745 N N . PRO A 1 93 ? 2.892 -4.637 -21.832 1.00 94.50 93 PRO A N 1
ATOM 746 C CA . PRO A 1 93 ? 3.380 -4.024 -20.605 1.00 94.50 93 PRO A CA 1
ATOM 747 C C . PRO A 1 93 ? 2.482 -2.919 -20.050 1.00 94.50 93 PRO A C 1
ATOM 749 O O . PRO A 1 93 ? 2.609 -2.572 -18.873 1.00 94.50 93 PRO A O 1
ATOM 752 N N . ASP A 1 94 ? 1.604 -2.346 -20.873 1.00 93.38 94 ASP A N 1
ATOM 753 C CA . ASP A 1 94 ? 0.673 -1.308 -20.438 1.00 93.38 94 ASP A CA 1
ATOM 754 C C . ASP A 1 94 ? -0.464 -1.878 -19.570 1.00 93.38 94 ASP A C 1
ATOM 756 O O . ASP A 1 94 ? -1.117 -1.110 -18.871 1.00 93.38 94 ASP A O 1
ATOM 760 N N . ASP A 1 95 ? -0.626 -3.206 -19.493 1.00 91.19 95 ASP A N 1
ATOM 761 C CA . ASP A 1 95 ? -1.512 -3.860 -18.516 1.00 91.19 95 ASP A CA 1
ATOM 762 C C . ASP A 1 95 ? -0.958 -3.789 -17.076 1.00 91.19 95 ASP A C 1
ATOM 764 O O . ASP A 1 95 ? -1.709 -3.888 -16.103 1.00 91.19 95 ASP A O 1
ATOM 768 N N . TYR A 1 96 ? 0.357 -3.591 -16.927 1.00 90.88 96 TYR A N 1
ATOM 769 C CA . TYR A 1 96 ? 1.062 -3.601 -15.638 1.00 90.88 96 TYR A CA 1
ATOM 770 C C . TYR A 1 96 ? 1.607 -2.224 -15.245 1.00 90.88 96 TYR A C 1
ATOM 772 O O . TYR A 1 96 ? 1.595 -1.853 -14.070 1.00 90.88 96 TYR A O 1
ATOM 780 N N . PHE A 1 97 ? 2.085 -1.452 -16.225 1.00 93.12 97 PHE A N 1
ATOM 781 C CA . PHE A 1 97 ? 2.718 -0.150 -16.023 1.00 93.12 97 PHE A CA 1
ATOM 782 C C . PHE A 1 97 ? 1.889 0.950 -16.681 1.00 93.12 97 PHE A C 1
ATOM 784 O O . PHE A 1 97 ? 2.167 1.400 -17.791 1.00 93.12 97 PHE A O 1
ATOM 791 N N . VAL A 1 98 ? 0.855 1.384 -15.969 1.00 89.81 98 VAL A N 1
ATOM 792 C CA . VAL A 1 98 ? -0.136 2.341 -16.465 1.00 89.81 98 VAL A CA 1
ATOM 793 C C . VAL A 1 98 ? 0.193 3.787 -16.094 1.00 89.81 98 VAL A C 1
ATOM 795 O O . VAL A 1 98 ? 0.711 4.078 -15.014 1.00 89.81 98 VAL A O 1
ATOM 798 N N . GLN A 1 99 ? -0.203 4.725 -16.956 1.00 85.75 99 GLN A N 1
ATOM 799 C CA . GLN A 1 99 ? -0.330 6.130 -16.569 1.00 85.75 99 GLN A CA 1
ATOM 800 C C . GLN A 1 99 ? -1.739 6.382 -16.035 1.00 85.75 99 GLN A C 1
ATOM 802 O O . GLN A 1 99 ? -2.699 6.432 -16.798 1.00 85.75 99 GLN A O 1
ATOM 807 N N . VAL A 1 100 ? -1.854 6.562 -14.721 1.00 79.44 100 VAL A N 1
ATOM 808 C CA . VAL A 1 100 ? -3.117 6.914 -14.060 1.00 79.44 100 VAL A CA 1
ATOM 809 C C . VAL A 1 100 ? -3.107 8.361 -13.591 1.00 79.44 100 VAL A C 1
ATOM 811 O O . VAL A 1 100 ? -2.074 8.915 -13.207 1.00 79.44 100 VAL A O 1
ATOM 814 N N . THR A 1 101 ? -4.275 8.997 -13.582 1.00 78.19 101 THR A N 1
ATOM 815 C CA . THR A 1 101 ? -4.427 10.323 -12.984 1.00 78.19 101 THR A CA 1
ATOM 816 C C . THR A 1 101 ? -4.270 10.247 -11.456 1.00 78.19 101 THR A C 1
ATOM 818 O O . THR A 1 101 ? -4.564 9.221 -10.837 1.00 78.19 101 THR A O 1
ATOM 821 N N . PRO A 1 102 ? -3.903 11.352 -10.776 1.00 71.69 102 PRO A N 1
ATOM 822 C CA . PRO A 1 102 ? -3.812 11.372 -9.311 1.00 71.69 102 PRO A CA 1
ATOM 823 C C . PRO A 1 102 ? -5.113 10.995 -8.585 1.00 71.69 102 PRO A C 1
ATOM 825 O O . PRO A 1 102 ? -5.077 10.619 -7.414 1.00 71.69 102 PRO A O 1
ATOM 828 N N . LYS A 1 103 ? -6.265 11.136 -9.256 1.00 68.38 103 LYS A N 1
ATOM 829 C CA . LYS A 1 103 ? -7.575 10.753 -8.723 1.00 68.38 103 LYS A CA 1
ATOM 830 C C . LYS A 1 103 ? -7.749 9.232 -8.713 1.00 68.38 103 LYS A C 1
ATOM 832 O O . LYS A 1 103 ? -8.250 8.705 -7.729 1.00 68.38 103 LYS A O 1
ATOM 837 N N . GLU 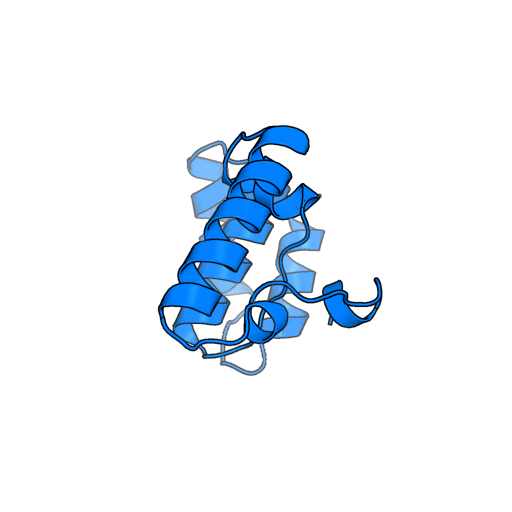A 1 104 ? -7.305 8.557 -9.767 1.00 67.50 104 GLU A N 1
ATOM 838 C CA . GLU A 1 104 ? -7.365 7.096 -9.926 1.00 67.50 104 GLU A CA 1
ATOM 839 C C . GLU A 1 104 ? -6.332 6.378 -9.048 1.00 67.50 104 GLU A C 1
ATOM 841 O O . GLU A 1 104 ? -6.599 5.309 -8.515 1.00 67.50 104 GLU A O 1
ATOM 846 N N . LEU A 1 105 ? -5.180 7.006 -8.790 1.00 65.06 105 LEU A N 1
ATOM 847 C CA . LEU A 1 105 ? -4.187 6.485 -7.842 1.00 65.06 105 LEU A CA 1
ATOM 848 C C . LEU A 1 105 ? -4.722 6.400 -6.394 1.00 65.06 105 LEU A C 1
ATOM 850 O O . LEU A 1 105 ? -4.197 5.658 -5.567 1.00 65.06 105 LEU A O 1
ATOM 854 N N . ARG A 1 106 ? -5.733 7.211 -6.059 1.00 60.69 106 ARG A N 1
ATOM 855 C CA . ARG A 1 106 ? -6.250 7.391 -4.690 1.00 60.69 106 ARG A CA 1
ATOM 856 C C . ARG A 1 106 ? -7.657 6.821 -4.478 1.00 60.69 106 ARG A C 1
ATOM 858 O O . ARG A 1 106 ? -8.177 6.974 -3.370 1.00 60.69 106 ARG A O 1
ATOM 865 N N . SER A 1 107 ? -8.269 6.237 -5.512 1.00 53.16 107 SER A N 1
ATOM 866 C CA . SER A 1 107 ? -9.557 5.527 -5.435 1.00 53.16 107 SER A CA 1
ATOM 867 C C . SER A 1 107 ? -9.396 4.112 -4.892 1.00 53.16 107 SER A C 1
ATOM 869 O O . SER A 1 107 ? -10.279 3.680 -4.126 1.00 53.16 107 SER A O 1
#

Radius of gyration: 15.58 Å; chains: 1; bounding box: 33×24×43 Å